Protein AF-R7I5R6-F1 (afdb_monomer)

Mean predicted aligned error: 18.73 Å

Foldseek 3Di:
DPDDVPVVVVVVVVVVPPPDPPPPPPPPPPDPDDDDDPVRVVVVVVVVVVVPPDPDPVVVVVVLVVCVVVVNDDDDPVNVVVVVVCVVPVVPD

pLDDT: mean 72.15, std 14.44, range [45.59, 91.62]

Secondary structure (DSSP, 8-state):
---SHHHHHHHHHHTTS--------------------HHHHHHHHHHHHHHHS-SS-HHHHHHHHHHHHTT-----HHHHHHHHHHHHHTT--

Solvent-accessible surface area (backbone atoms only — not comparable to full-atom values): 6126 Å² total; per-residue (Å²): 143,85,88,71,76,72,62,59,61,58,50,62,69,62,68,74,76,70,82,71,84,78,76,75,74,75,77,70,72,81,68,87,78,85,77,76,53,71,68,58,51,53,50,51,51,52,53,48,54,63,66,70,46,67,93,70,55,61,70,60,52,52,54,50,51,50,29,52,75,71,66,66,63,77,82,53,74,65,59,51,52,50,50,51,50,46,61,69,62,54,76,78,114

Radius of gyration: 39.97 Å; Cα contacts (8 Å, |Δi|>4): 6; chains: 1; bounding box: 68×42×104 Å

Structure (mmCIF, N/CA/C/O backbone):
data_AF-R7I5R6-F1
#
_entry.id   AF-R7I5R6-F1
#
loop_
_atom_site.group_PDB
_atom_site.id
_atom_site.type_symbol
_atom_site.label_atom_id
_atom_site.label_alt_id
_atom_site.label_comp_id
_atom_site.label_asym_id
_atom_site.label_entity_id
_atom_site.label_seq_id
_atom_site.pdbx_PDB_ins_code
_atom_site.Cartn_x
_atom_site.Cartn_y
_atom_site.Cartn_z
_atom_site.occupancy
_atom_site.B_iso_or_equiv
_atom_site.auth_seq_id
_atom_site.auth_comp_id
_atom_site.auth_asym_id
_atom_site.auth_atom_id
_atom_site.pdbx_PDB_model_num
ATOM 1 N N . MET A 1 1 ? 52.226 20.207 -87.031 1.00 49.75 1 MET A N 1
ATOM 2 C CA . MET A 1 1 ? 52.068 19.532 -85.727 1.00 49.75 1 MET A CA 1
ATOM 3 C C . MET A 1 1 ? 53.233 19.909 -84.834 1.00 49.75 1 MET A C 1
ATOM 5 O O . MET A 1 1 ? 54.354 19.489 -85.072 1.00 49.75 1 MET A O 1
ATOM 9 N N . ARG A 1 2 ? 52.981 20.794 -83.877 1.00 56.44 2 ARG A N 1
ATOM 10 C CA . ARG A 1 2 ? 53.854 21.137 -82.749 1.00 56.44 2 ARG A CA 1
ATOM 11 C C . ARG A 1 2 ? 52.898 21.151 -81.555 1.00 56.44 2 ARG A C 1
ATOM 13 O O . ARG A 1 2 ? 51.797 21.654 -81.745 1.00 56.44 2 ARG A O 1
ATOM 20 N N . ILE A 1 3 ? 53.323 20.649 -80.394 1.00 56.56 3 ILE A N 1
ATOM 21 C CA . ILE A 1 3 ? 52.536 20.448 -79.153 1.00 56.56 3 ILE A CA 1
ATOM 22 C C . ILE A 1 3 ? 51.971 19.018 -79.008 1.00 56.56 3 ILE A C 1
ATOM 24 O O . ILE A 1 3 ? 50.770 18.825 -79.025 1.00 56.56 3 ILE A O 1
ATOM 28 N N . ASP A 1 4 ? 52.840 18.024 -78.798 1.00 59.19 4 ASP A N 1
ATOM 29 C CA . ASP A 1 4 ? 52.437 16.744 -78.170 1.00 59.19 4 ASP A CA 1
ATOM 30 C C . ASP A 1 4 ? 53.359 16.335 -76.999 1.00 59.19 4 ASP A C 1
ATOM 32 O O . ASP A 1 4 ? 52.995 15.512 -76.166 1.00 59.19 4 ASP A O 1
ATOM 36 N N . ALA A 1 5 ? 54.533 16.961 -76.847 1.00 57.66 5 ALA A N 1
ATOM 37 C CA . ALA A 1 5 ? 55.490 16.606 -75.793 1.00 57.66 5 ALA A CA 1
ATOM 38 C C . ALA A 1 5 ? 55.165 17.200 -74.405 1.00 57.66 5 ALA A C 1
ATOM 40 O O . ALA A 1 5 ? 55.675 16.718 -73.397 1.00 57.66 5 ALA A O 1
ATOM 41 N N . TYR A 1 6 ? 54.319 18.234 -74.325 1.00 54.41 6 TYR A N 1
ATOM 42 C CA . TYR A 1 6 ? 54.061 18.939 -73.059 1.00 54.41 6 TYR A CA 1
ATOM 43 C C . TYR A 1 6 ? 52.951 18.299 -72.207 1.00 54.41 6 TYR A C 1
ATOM 45 O O . TYR A 1 6 ? 52.901 18.510 -70.997 1.00 54.41 6 TYR A O 1
ATOM 53 N N . ASN A 1 7 ? 52.096 17.463 -72.806 1.00 57.78 7 ASN A N 1
ATOM 54 C CA . ASN A 1 7 ? 51.027 16.766 -72.081 1.00 57.78 7 ASN A CA 1
ATOM 55 C C . ASN A 1 7 ? 51.505 15.483 -71.384 1.00 57.78 7 ASN A C 1
ATOM 57 O O . ASN A 1 7 ? 50.916 15.084 -70.379 1.00 57.78 7 ASN A O 1
ATOM 61 N N . ALA A 1 8 ? 52.599 14.873 -71.854 1.00 59.97 8 ALA A N 1
ATOM 62 C CA . ALA A 1 8 ? 53.150 13.658 -71.251 1.00 59.97 8 ALA A CA 1
ATOM 63 C C . ALA A 1 8 ? 53.715 13.906 -69.840 1.00 59.97 8 ALA A C 1
ATOM 65 O O . ALA A 1 8 ? 53.586 13.061 -68.957 1.00 59.97 8 ALA A O 1
ATOM 66 N N . VAL A 1 9 ? 54.286 15.089 -69.591 1.00 56.91 9 VAL A N 1
ATOM 67 C CA . VAL A 1 9 ? 54.909 15.414 -68.296 1.00 56.91 9 VAL A CA 1
ATOM 68 C C . VAL A 1 9 ? 53.858 15.712 -67.218 1.00 56.91 9 VAL A C 1
ATOM 70 O O . VAL A 1 9 ? 54.043 15.342 -66.060 1.00 56.91 9 VAL A O 1
ATOM 73 N N . ASN A 1 10 ? 52.706 16.282 -67.589 1.00 57.28 10 ASN A N 1
ATOM 74 C CA . ASN A 1 10 ? 51.614 16.535 -66.642 1.00 57.28 10 ASN A CA 1
ATOM 75 C C . ASN A 1 1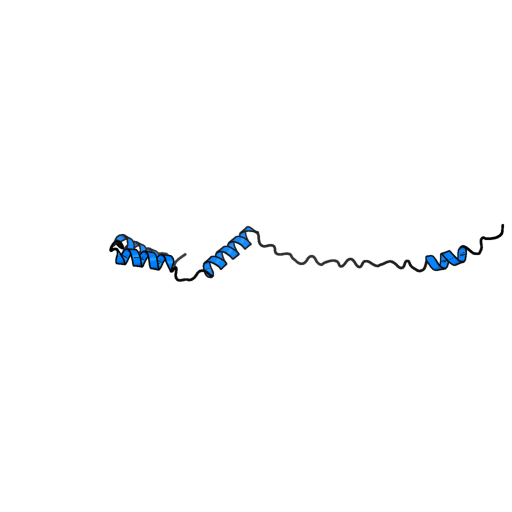0 ? 50.872 15.259 -66.210 1.00 57.28 10 ASN A C 1
ATOM 77 O O . ASN A 1 10 ? 50.331 15.220 -65.106 1.00 57.28 10 ASN A O 1
ATOM 81 N N . GLN A 1 11 ? 50.863 14.203 -67.031 1.00 58.44 11 GLN A N 1
ATOM 82 C CA . GLN A 1 11 ? 50.256 12.922 -66.648 1.00 58.44 11 GLN A CA 1
ATOM 83 C C . GLN A 1 11 ? 51.095 12.160 -65.616 1.00 58.44 11 GLN A C 1
ATOM 85 O O . GLN A 1 11 ? 50.525 11.555 -64.713 1.00 58.44 11 GLN A O 1
ATOM 90 N N . VAL A 1 12 ? 52.429 12.245 -65.675 1.00 58.91 12 VAL A N 1
ATOM 91 C CA . VAL A 1 12 ? 53.326 11.582 -64.704 1.00 58.91 12 VAL A CA 1
ATOM 92 C C . VAL A 1 12 ? 53.179 12.173 -63.293 1.00 58.91 12 VAL A C 1
ATOM 94 O O . VAL A 1 12 ? 53.247 11.449 -62.297 1.00 58.91 12 VAL A O 1
ATOM 97 N N . TYR A 1 13 ? 52.905 13.477 -63.192 1.00 54.22 13 TYR A N 1
ATOM 98 C CA . TYR A 1 13 ? 52.683 14.144 -61.904 1.00 54.22 13 TYR A CA 1
ATOM 99 C C . TYR A 1 13 ? 51.291 13.896 -61.300 1.00 54.22 13 TYR A C 1
ATOM 101 O O . TYR A 1 13 ? 51.139 14.001 -60.083 1.00 54.22 13 TYR A O 1
ATOM 109 N N . GLN A 1 14 ? 50.277 13.553 -62.104 1.00 55.00 14 GLN A N 1
ATOM 110 C CA . GLN A 1 14 ? 48.924 13.279 -61.596 1.00 55.00 14 GLN A CA 1
ATOM 111 C C . GLN A 1 14 ? 48.683 11.804 -61.244 1.00 55.00 14 GLN A C 1
ATOM 113 O O . GLN A 1 14 ? 47.881 11.514 -60.357 1.00 55.00 14 GLN A O 1
ATOM 118 N N . THR A 1 15 ? 49.398 10.861 -61.864 1.00 52.16 15 THR A N 1
ATOM 119 C CA . THR A 1 15 ? 49.193 9.415 -61.642 1.00 52.16 15 THR A CA 1
ATOM 120 C C . THR A 1 15 ? 49.885 8.860 -60.395 1.00 52.16 15 THR A C 1
ATOM 122 O O . THR A 1 15 ? 49.606 7.737 -59.986 1.00 52.16 15 THR A O 1
ATOM 125 N N . THR A 1 16 ? 50.732 9.645 -59.726 1.00 52.00 16 THR A N 1
ATOM 126 C CA . THR A 1 16 ? 51.490 9.218 -58.534 1.00 52.00 16 THR A CA 1
ATOM 127 C C . THR A 1 16 ? 50.822 9.566 -57.194 1.00 52.00 16 THR A C 1
ATOM 129 O O . THR A 1 16 ? 51.380 9.271 -56.139 1.00 52.00 16 THR A O 1
ATOM 132 N N . LYS A 1 17 ? 49.599 10.124 -57.192 1.00 52.03 17 LYS A N 1
ATOM 133 C CA . LYS A 1 17 ? 48.819 10.430 -55.968 1.00 52.03 17 LYS A CA 1
ATOM 134 C C . LYS A 1 17 ? 47.501 9.653 -55.836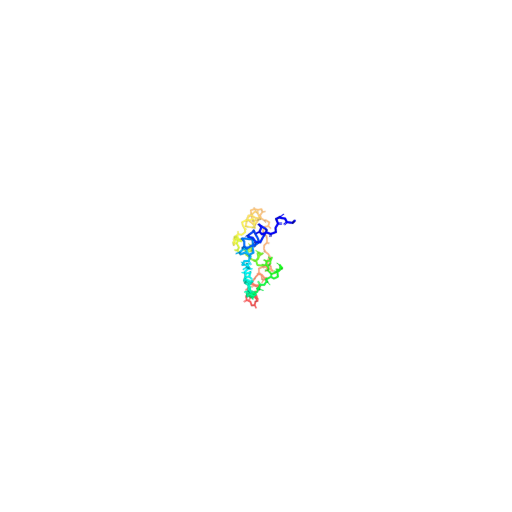 1.00 52.03 17 LYS A C 1
ATOM 136 O O . LYS A 1 17 ? 46.534 10.157 -55.271 1.00 52.03 17 LYS A O 1
ATOM 141 N N . GLN A 1 18 ? 47.456 8.407 -56.300 1.00 53.59 18 GLN A N 1
ATOM 142 C CA . GLN A 1 18 ? 46.368 7.474 -55.971 1.00 53.59 18 GLN A CA 1
ATOM 143 C C . GLN A 1 18 ? 46.908 6.150 -55.423 1.00 53.59 18 GLN A C 1
ATOM 145 O O . GLN A 1 18 ? 46.607 5.064 -55.908 1.00 53.59 18 GLN A O 1
ATOM 150 N N . THR A 1 19 ? 47.681 6.218 -54.342 1.00 48.66 19 THR A N 1
ATOM 151 C CA . THR A 1 19 ? 47.883 5.056 -53.472 1.00 48.66 19 THR A CA 1
ATOM 152 C C . THR A 1 19 ? 46.690 4.941 -52.528 1.00 48.66 19 THR A C 1
ATOM 154 O O . THR A 1 19 ? 46.669 5.516 -51.443 1.00 48.66 19 THR A O 1
ATOM 157 N N . GLN A 1 20 ? 45.657 4.274 -53.046 1.00 51.81 20 GLN A N 1
ATOM 158 C CA . GLN A 1 20 ? 44.737 3.370 -52.352 1.00 51.81 20 GLN A CA 1
ATOM 159 C C . GLN A 1 20 ? 44.684 3.556 -50.826 1.00 51.81 20 GLN A C 1
ATOM 161 O O . GLN A 1 20 ? 45.526 3.037 -50.092 1.00 51.81 20 GLN A O 1
ATOM 166 N N . LYS A 1 21 ? 43.649 4.250 -50.333 1.00 49.34 21 LYS A N 1
ATOM 167 C CA . LYS A 1 21 ? 43.234 4.093 -48.936 1.00 49.34 21 LYS A CA 1
ATOM 168 C C . LYS A 1 21 ? 42.820 2.636 -48.762 1.00 49.34 21 LYS A C 1
ATOM 170 O O . LYS A 1 21 ? 41.732 2.251 -49.179 1.00 49.34 21 LYS A O 1
ATOM 175 N N . ILE A 1 22 ? 43.689 1.837 -48.153 1.00 53.38 22 ILE A N 1
ATOM 176 C CA . ILE A 1 22 ? 43.292 0.550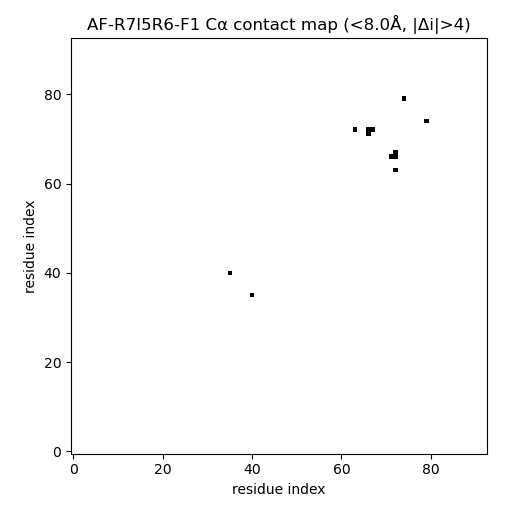 -47.597 1.00 53.38 22 ILE A CA 1
ATOM 177 C C . ILE A 1 22 ? 42.355 0.905 -46.446 1.00 53.38 22 ILE A C 1
ATOM 179 O O . ILE A 1 22 ? 42.791 1.245 -45.347 1.00 53.38 22 ILE A O 1
ATOM 183 N N . ASN A 1 23 ? 41.054 0.920 -46.730 1.00 51.09 23 ASN A N 1
ATOM 184 C CA . ASN A 1 23 ? 40.052 0.833 -45.688 1.00 51.09 23 ASN A CA 1
ATOM 185 C C . ASN A 1 23 ? 40.237 -0.557 -45.095 1.00 51.09 23 ASN A C 1
ATOM 187 O O . ASN A 1 23 ? 39.705 -1.540 -45.605 1.00 51.09 23 ASN A O 1
ATOM 191 N N . THR A 1 24 ? 41.063 -0.653 -44.059 1.00 53.12 24 THR A N 1
ATOM 192 C CA . THR A 1 24 ? 41.037 -1.800 -43.170 1.00 53.12 24 THR A CA 1
ATOM 193 C C . THR A 1 24 ? 39.655 -1.759 -42.544 1.00 53.12 24 THR A C 1
ATOM 195 O O . THR A 1 24 ? 39.424 -1.040 -41.571 1.00 53.12 24 THR A O 1
ATOM 198 N N . GLU A 1 25 ? 38.701 -2.453 -43.160 1.00 54.62 25 GLU A N 1
ATOM 199 C CA . GLU A 1 25 ? 37.456 -2.803 -42.507 1.00 54.62 25 GLU A CA 1
ATOM 200 C C . GLU A 1 25 ? 37.882 -3.531 -41.239 1.00 54.62 25 GLU A C 1
ATOM 202 O O . GLU A 1 25 ? 38.310 -4.687 -41.266 1.00 54.62 25 GLU A O 1
ATOM 207 N N . LYS A 1 26 ? 37.861 -2.808 -40.113 1.00 54.00 26 LYS A N 1
ATOM 208 C CA . LYS A 1 26 ? 37.843 -3.430 -38.801 1.00 54.00 26 LYS A CA 1
ATOM 209 C C . LYS A 1 26 ? 36.689 -4.415 -38.898 1.00 54.00 26 LYS A C 1
ATOM 211 O O . LYS A 1 26 ? 35.533 -4.000 -38.883 1.00 54.00 26 LYS A O 1
ATOM 216 N N . LYS A 1 27 ? 37.000 -5.707 -39.026 1.00 56.12 27 LYS A N 1
ATOM 217 C CA . LYS A 1 27 ? 36.085 -6.758 -38.611 1.00 56.12 27 LYS A CA 1
ATOM 218 C C . LYS A 1 27 ? 35.818 -6.449 -37.149 1.00 56.12 27 LYS A C 1
ATOM 220 O O . LYS A 1 27 ? 36.629 -6.772 -36.286 1.00 56.12 27 LYS A O 1
ATOM 225 N N . ILE A 1 28 ? 34.743 -5.708 -36.904 1.00 61.91 28 ILE A N 1
ATOM 226 C CA . ILE A 1 28 ? 34.130 -5.599 -35.597 1.00 61.91 28 ILE A CA 1
ATOM 227 C C . ILE A 1 28 ? 33.801 -7.052 -35.291 1.00 61.91 28 ILE A C 1
ATOM 229 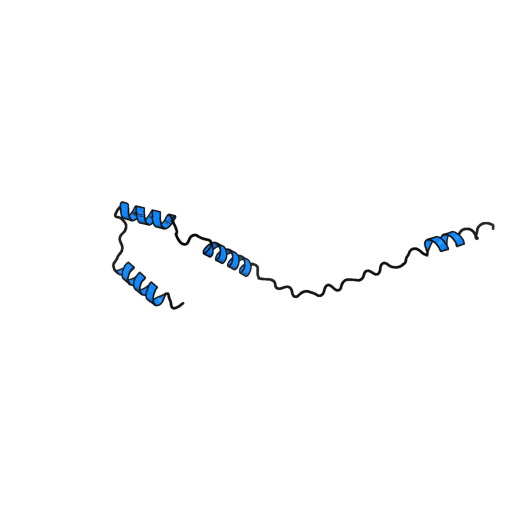O O . ILE A 1 28 ? 32.914 -7.632 -35.922 1.00 61.91 28 ILE A O 1
ATOM 233 N N . ALA A 1 29 ? 34.617 -7.683 -34.445 1.00 63.72 29 ALA A N 1
ATOM 234 C CA . ALA A 1 29 ? 34.204 -8.906 -33.790 1.00 63.72 29 ALA A CA 1
ATOM 235 C C . ALA A 1 29 ? 32.817 -8.576 -33.243 1.00 63.72 29 ALA A C 1
ATOM 237 O O . ALA A 1 29 ? 32.662 -7.569 -32.553 1.00 63.72 29 ALA A O 1
ATOM 238 N N . LYS A 1 30 ? 31.786 -9.291 -33.705 1.00 64.50 30 LYS A N 1
ATOM 239 C CA . LYS A 1 30 ? 30.456 -9.128 -33.132 1.00 64.50 30 LYS A CA 1
ATOM 240 C C . LYS A 1 30 ? 30.612 -9.542 -31.680 1.00 64.50 30 LYS A C 1
ATOM 242 O O . LYS A 1 30 ? 30.663 -10.732 -31.399 1.00 64.50 30 LYS A O 1
ATOM 247 N N . ASP A 1 31 ? 30.781 -8.556 -30.813 1.00 65.88 31 ASP A N 1
ATOM 248 C CA . ASP A 1 31 ? 30.722 -8.763 -29.383 1.00 65.88 31 ASP A CA 1
ATOM 249 C C . ASP A 1 31 ? 29.348 -9.365 -29.092 1.00 65.88 31 ASP A C 1
ATOM 251 O O . ASP A 1 31 ? 28.329 -8.903 -29.627 1.00 65.88 31 ASP A O 1
ATOM 255 N N . ASP A 1 32 ? 29.321 -10.428 -28.295 1.00 66.38 32 ASP A N 1
ATOM 256 C CA . ASP A 1 32 ? 28.079 -11.071 -27.893 1.00 66.38 32 ASP A CA 1
ATOM 257 C C . ASP A 1 32 ? 27.197 -10.039 -27.177 1.00 66.38 32 ASP A C 1
ATOM 259 O O . ASP A 1 32 ? 27.488 -9.579 -26.071 1.00 66.38 32 ASP A O 1
ATOM 263 N N . LYS A 1 33 ? 26.113 -9.622 -27.840 1.00 67.19 33 LYS A N 1
ATOM 264 C CA . LYS A 1 33 ? 25.189 -8.616 -27.314 1.00 67.19 33 LYS A CA 1
ATOM 265 C C . LYS A 1 33 ? 24.107 -9.312 -26.501 1.00 67.19 33 LYS A C 1
ATOM 267 O O . LYS A 1 33 ? 23.174 -9.888 -27.054 1.00 67.19 33 LYS A O 1
ATOM 272 N N . PHE A 1 34 ? 24.213 -9.228 -25.181 1.00 70.31 34 PHE A N 1
ATOM 273 C CA . PHE A 1 34 ? 23.139 -9.627 -24.278 1.00 70.31 34 PHE A CA 1
ATOM 274 C C . PHE A 1 34 ? 22.102 -8.499 -24.179 1.00 70.31 34 PHE A C 1
ATOM 276 O O . PHE A 1 34 ? 22.381 -7.422 -23.647 1.00 70.31 34 PHE A O 1
ATOM 283 N N . GLU A 1 35 ? 20.903 -8.723 -24.716 1.00 71.44 35 GLU A N 1
ATOM 284 C CA . GLU A 1 35 ? 19.780 -7.788 -24.608 1.00 71.44 35 GLU A CA 1
ATOM 285 C C . GLU A 1 35 ? 18.758 -8.298 -23.591 1.00 71.44 35 GLU A C 1
ATOM 287 O O . GLU A 1 35 ? 18.113 -9.324 -23.794 1.00 71.44 35 GLU A O 1
ATOM 292 N N . ILE A 1 36 ? 18.578 -7.558 -22.496 1.00 77.12 36 ILE A N 1
ATOM 293 C CA . ILE A 1 36 ? 17.461 -7.782 -21.572 1.00 77.12 36 ILE A CA 1
ATOM 294 C C . ILE A 1 36 ? 16.189 -7.267 -22.248 1.00 77.12 36 ILE A C 1
ATOM 296 O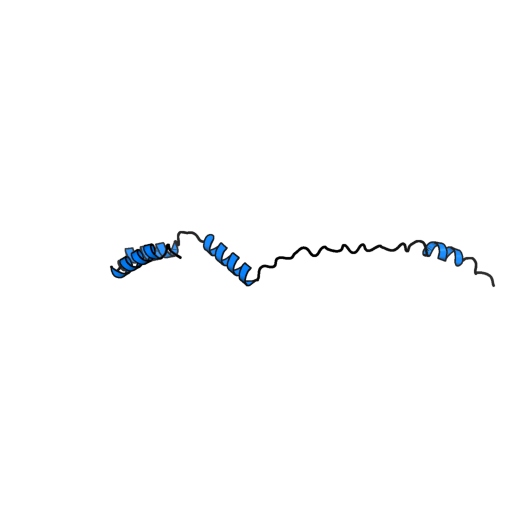 O . ILE A 1 36 ? 16.177 -6.133 -22.745 1.00 77.12 36 ILE A O 1
ATOM 300 N N . SER A 1 37 ? 15.124 -8.077 -22.240 1.00 82.56 37 SER A N 1
ATOM 301 C CA . SER A 1 37 ? 13.815 -7.669 -22.754 1.00 82.56 37 SER A CA 1
ATOM 302 C C . SER A 1 37 ? 13.358 -6.367 -22.093 1.00 82.56 37 SER A C 1
ATOM 304 O O . SER A 1 37 ? 13.664 -6.101 -20.929 1.00 82.56 37 SER A O 1
ATOM 306 N N . GLN A 1 38 ? 12.592 -5.553 -22.820 1.00 76.00 38 GLN A N 1
ATOM 307 C CA . GLN A 1 38 ? 12.063 -4.305 -22.266 1.00 76.00 38 GLN A CA 1
ATOM 308 C C . GLN A 1 38 ? 11.274 -4.562 -20.970 1.00 76.00 38 GLN A C 1
ATOM 310 O O . GLN A 1 38 ? 11.518 -3.917 -19.958 1.00 76.00 38 GLN A O 1
ATOM 315 N N . THR A 1 39 ? 10.469 -5.625 -20.958 1.00 74.81 39 THR A N 1
ATOM 316 C CA . THR A 1 39 ? 9.732 -6.091 -19.777 1.00 74.81 39 THR A CA 1
ATOM 317 C C . THR A 1 39 ? 10.630 -6.453 -18.590 1.00 74.81 39 THR A C 1
ATOM 319 O O . THR A 1 39 ? 10.280 -6.171 -17.447 1.00 74.81 39 THR A O 1
ATOM 322 N N . GLY A 1 40 ? 11.801 -7.054 -18.828 1.00 80.75 40 GLY A N 1
ATOM 323 C CA . GLY A 1 40 ? 12.760 -7.391 -17.775 1.00 80.75 40 GLY A CA 1
ATOM 324 C C . GLY A 1 40 ? 13.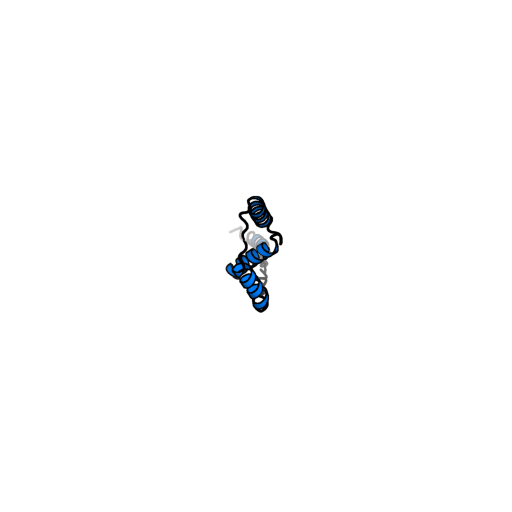413 -6.151 -17.163 1.00 80.75 40 GLY A C 1
ATOM 325 O O . GLY A 1 40 ? 13.628 -6.104 -15.951 1.00 80.75 40 GLY A O 1
ATOM 326 N N . LYS A 1 41 ? 13.672 -5.123 -17.982 1.00 82.31 41 LYS A N 1
ATOM 327 C CA . LYS A 1 41 ? 14.161 -3.821 -17.504 1.00 82.31 41 LYS A CA 1
ATOM 328 C C . LYS A 1 41 ? 13.110 -3.126 -16.649 1.00 82.31 41 LYS A C 1
ATOM 330 O O . LYS A 1 41 ? 13.430 -2.685 -15.549 1.00 82.31 41 LYS A O 1
ATOM 335 N N . ASP A 1 42 ? 11.867 -3.094 -17.115 1.00 81.75 42 ASP A N 1
ATOM 336 C CA . ASP A 1 42 ? 10.763 -2.452 -16.399 1.00 81.75 42 ASP A CA 1
ATOM 337 C C . ASP A 1 42 ? 10.523 -3.131 -15.040 1.00 81.75 42 ASP A C 1
ATOM 339 O O . ASP A 1 42 ? 10.376 -2.464 -14.015 1.00 81.75 42 ASP A O 1
ATOM 343 N N . LEU A 1 43 ? 10.594 -4.466 -14.998 1.00 81.69 43 LEU A N 1
ATOM 344 C CA . LEU A 1 43 ? 10.490 -5.240 -13.761 1.00 81.69 43 LEU A CA 1
ATOM 345 C C . LEU A 1 43 ? 11.653 -4.948 -12.801 1.00 81.69 43 LEU A C 1
ATOM 347 O O . LEU A 1 43 ? 11.427 -4.788 -11.602 1.00 81.69 43 LEU A O 1
ATOM 351 N N . ALA A 1 44 ? 12.889 -4.850 -13.299 1.00 81.44 44 ALA A N 1
ATOM 352 C CA . ALA A 1 44 ? 14.047 -4.511 -12.471 1.00 81.44 44 ALA A CA 1
ATOM 353 C C . ALA A 1 44 ? 13.933 -3.100 -11.870 1.00 81.44 44 ALA A C 1
ATOM 355 O O . ALA A 1 44 ? 14.241 -2.907 -10.694 1.00 81.44 44 ALA A O 1
ATOM 356 N N . VAL A 1 45 ? 13.439 -2.133 -12.648 1.00 82.62 45 VAL A N 1
ATOM 357 C CA . VAL A 1 45 ? 13.174 -0.766 -12.178 1.00 82.62 45 VAL A CA 1
ATOM 358 C C . VAL A 1 45 ? 12.076 -0.761 -11.116 1.00 82.62 45 VAL A C 1
ATOM 360 O O . VAL A 1 45 ? 12.263 -0.162 -10.062 1.00 82.62 45 VAL A O 1
ATOM 363 N N . ALA A 1 46 ? 10.972 -1.478 -11.338 1.00 76.44 46 ALA A N 1
ATOM 364 C CA . ALA A 1 46 ? 9.886 -1.583 -10.364 1.00 76.44 46 ALA A CA 1
ATOM 365 C C . ALA A 1 46 ? 10.341 -2.243 -9.052 1.00 76.44 46 ALA A C 1
ATOM 367 O O . ALA A 1 46 ? 10.011 -1.759 -7.970 1.00 76.44 46 ALA A O 1
ATOM 368 N N . LYS A 1 47 ? 11.147 -3.311 -9.130 1.00 78.50 47 LYS A N 1
ATOM 369 C CA . LYS A 1 47 ? 11.742 -3.952 -7.946 1.00 78.50 47 LYS A CA 1
ATOM 370 C C . LYS A 1 47 ? 12.665 -3.006 -7.194 1.00 78.50 47 LYS A C 1
ATOM 372 O O . LYS A 1 47 ? 12.582 -2.931 -5.975 1.00 78.50 47 LYS A O 1
ATOM 377 N N . LYS A 1 48 ? 13.510 -2.266 -7.914 1.00 77.00 48 LYS A N 1
ATOM 378 C CA . LYS A 1 48 ? 14.410 -1.279 -7.317 1.00 77.00 48 LYS A CA 1
ATOM 379 C C . LYS A 1 48 ? 13.627 -0.172 -6.609 1.00 77.00 48 LYS A C 1
ATOM 381 O O . LYS A 1 48 ? 13.911 0.105 -5.453 1.00 77.00 48 LYS A O 1
ATOM 386 N N . ALA A 1 49 ? 12.590 0.368 -7.245 1.00 72.88 49 ALA A N 1
ATOM 387 C CA . ALA A 1 49 ? 11.716 1.370 -6.637 1.00 72.88 49 ALA A CA 1
ATOM 388 C C . ALA A 1 49 ? 10.988 0.838 -5.387 1.00 72.88 49 ALA A C 1
ATOM 390 O O . ALA A 1 49 ? 10.840 1.558 -4.404 1.00 72.88 49 ALA A O 1
ATOM 391 N N . LEU A 1 50 ? 10.576 -0.435 -5.392 1.00 74.25 50 LEU A N 1
ATOM 392 C CA . LEU A 1 50 ? 9.973 -1.079 -4.223 1.00 74.25 50 LEU A CA 1
ATOM 393 C C . LEU A 1 50 ? 10.980 -1.308 -3.088 1.00 74.25 50 LEU A C 1
ATOM 395 O O . LEU A 1 50 ? 10.582 -1.301 -1.934 1.00 74.25 50 LEU A O 1
ATOM 399 N N . SER A 1 51 ? 12.262 -1.519 -3.384 1.00 69.69 51 SER A N 1
ATOM 400 C CA . SER A 1 51 ? 13.310 -1.631 -2.357 1.00 69.69 51 SER A CA 1
ATOM 401 C C . SER A 1 51 ? 13.796 -0.274 -1.841 1.00 69.69 51 SER A C 1
ATOM 403 O O . SER A 1 51 ? 14.279 -0.192 -0.719 1.00 69.69 51 SER A O 1
ATOM 405 N N . GLU A 1 52 ? 13.694 0.779 -2.654 1.00 71.00 52 GLU A N 1
ATOM 406 C CA . GLU A 1 52 ? 14.060 2.154 -2.288 1.00 71.00 52 GLU A CA 1
ATOM 407 C C . GLU A 1 52 ? 12.960 2.876 -1.504 1.00 71.00 52 GLU A C 1
ATOM 409 O O . GLU A 1 52 ? 13.227 3.898 -0.870 1.00 71.00 52 GLU A O 1
ATOM 414 N N . THR A 1 53 ? 11.726 2.362 -1.523 1.00 70.62 53 THR A N 1
ATOM 415 C CA . THR A 1 53 ? 10.679 2.885 -0.646 1.00 70.62 53 THR A CA 1
ATOM 416 C C . THR A 1 53 ? 11.087 2.686 0.811 1.00 70.62 53 THR A C 1
ATOM 418 O O . THR A 1 53 ? 11.612 1.640 1.190 1.00 70.62 53 THR A O 1
ATOM 421 N N . SER A 1 54 ? 10.824 3.693 1.644 1.00 69.44 54 SER A N 1
ATOM 422 C CA . SER A 1 54 ? 11.030 3.571 3.085 1.00 69.44 54 SER A CA 1
ATOM 423 C C . SER A 1 54 ? 10.261 2.362 3.622 1.00 69.44 54 SER A C 1
ATOM 425 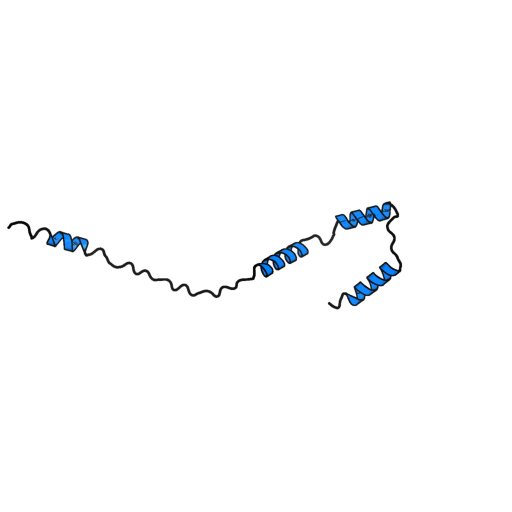O O . SER A 1 54 ? 9.084 2.175 3.294 1.00 69.44 54 SER A O 1
ATOM 427 N N . ASP A 1 55 ? 10.924 1.572 4.466 1.00 68.25 55 ASP A N 1
ATOM 428 C CA . ASP A 1 55 ? 10.332 0.438 5.186 1.00 68.25 55 ASP A CA 1
ATOM 429 C C . ASP A 1 55 ? 9.105 0.892 6.006 1.00 68.25 55 ASP A C 1
ATOM 431 O O . ASP A 1 55 ? 8.068 0.227 6.096 1.00 68.25 55 ASP A O 1
ATOM 435 N N . ILE A 1 56 ? 9.167 2.127 6.514 1.00 77.06 56 ILE A N 1
ATOM 436 C CA . ILE A 1 56 ? 8.068 2.758 7.235 1.00 77.06 56 ILE A CA 1
ATOM 437 C C . ILE A 1 56 ? 7.199 3.558 6.262 1.00 77.06 56 ILE A C 1
ATOM 439 O O . ILE A 1 56 ? 7.588 4.605 5.744 1.00 77.06 56 ILE A O 1
ATOM 443 N N . ARG A 1 57 ? 5.954 3.105 6.087 1.00 84.25 57 ARG A N 1
ATOM 444 C CA . ARG A 1 57 ? 4.904 3.849 5.377 1.00 84.25 57 ARG A CA 1
ATOM 445 C C . ARG A 1 57 ? 4.220 4.835 6.317 1.00 84.25 57 ARG A C 1
ATOM 447 O O . ARG A 1 57 ? 3.203 4.507 6.931 1.00 84.25 57 ARG A O 1
ATOM 454 N N . GLU A 1 58 ? 4.777 6.038 6.415 1.00 83.50 58 GLU A N 1
ATOM 455 C CA . GLU A 1 58 ? 4.303 7.098 7.317 1.00 83.50 58 GLU A CA 1
ATOM 456 C C . GLU A 1 58 ? 2.813 7.425 7.142 1.00 83.50 58 GLU A C 1
ATOM 458 O O . GLU A 1 58 ? 2.098 7.553 8.133 1.00 83.50 58 GLU A O 1
ATOM 463 N N . GLU A 1 59 ? 2.316 7.456 5.902 1.00 84.12 59 GLU A N 1
ATOM 464 C CA . GLU A 1 59 ? 0.896 7.672 5.588 1.00 84.12 59 GLU A CA 1
ATOM 465 C C . GLU A 1 59 ? -0.012 6.650 6.295 1.00 84.12 59 GLU A C 1
ATOM 467 O O . GLU A 1 59 ? -0.999 7.008 6.941 1.00 84.12 59 GLU A O 1
ATOM 472 N N . ARG A 1 60 ? 0.352 5.362 6.235 1.00 86.62 60 ARG A N 1
ATOM 473 C CA . ARG A 1 60 ? -0.412 4.288 6.884 1.00 86.62 60 ARG A CA 1
ATOM 474 C C . ARG A 1 60 ? -0.366 4.399 8.399 1.00 86.62 60 ARG A C 1
ATOM 476 O O . ARG A 1 60 ? -1.372 4.148 9.057 1.00 86.62 60 ARG A O 1
ATOM 483 N N . VAL A 1 61 ? 0.791 4.755 8.949 1.00 87.44 61 VAL A N 1
ATOM 484 C CA . VAL A 1 61 ? 0.954 4.949 10.394 1.00 87.44 61 VAL A CA 1
ATOM 485 C C . VAL A 1 61 ? 0.087 6.114 10.868 1.00 87.44 61 VAL A C 1
ATOM 487 O O . VAL A 1 61 ? -0.598 5.983 11.880 1.00 87.44 61 VAL A O 1
ATOM 490 N N . ALA A 1 62 ? 0.065 7.225 10.132 1.00 89.56 62 ALA A N 1
ATOM 491 C CA . ALA A 1 62 ? -0.778 8.376 10.441 1.00 89.56 62 ALA A CA 1
ATOM 492 C C . ALA A 1 62 ? -2.275 8.028 10.376 1.00 89.56 62 ALA A C 1
ATOM 494 O O . ALA A 1 62 ? -3.023 8.382 11.286 1.00 89.56 62 ALA A O 1
ATOM 495 N N . ALA A 1 63 ? -2.703 7.277 9.356 1.00 88.12 63 ALA A N 1
ATOM 496 C CA . ALA A 1 63 ? -4.088 6.826 9.230 1.00 88.12 63 ALA A CA 1
ATOM 497 C C . ALA A 1 63 ? -4.524 5.934 10.405 1.00 88.12 63 ALA A C 1
ATOM 499 O O . ALA A 1 63 ? -5.597 6.141 10.968 1.00 88.12 63 ALA A O 1
ATOM 500 N N . ILE A 1 64 ? -3.678 4.984 10.818 1.00 89.50 64 ILE A N 1
ATOM 501 C CA . ILE A 1 64 ? -3.961 4.111 11.968 1.00 89.50 64 ILE A CA 1
ATOM 502 C C . ILE A 1 64 ? -4.006 4.924 13.265 1.00 89.50 64 ILE A C 1
ATOM 504 O O . ILE A 1 64 ? -4.939 4.764 14.045 1.00 89.50 64 ILE A O 1
ATOM 508 N N . LYS A 1 65 ? -3.050 5.838 13.485 1.00 89.06 65 LYS A N 1
ATOM 509 C CA . LYS A 1 65 ? -3.053 6.726 14.661 1.00 89.06 65 LYS A CA 1
ATOM 510 C C . LYS A 1 65 ? -4.352 7.520 14.761 1.00 89.06 65 LYS A C 1
ATOM 512 O O . LYS A 1 65 ? -4.963 7.543 15.822 1.00 89.06 65 LYS A O 1
ATOM 517 N N . LYS A 1 66 ? -4.818 8.082 13.646 1.00 90.94 66 LYS A N 1
ATOM 518 C CA . LYS A 1 66 ? -6.092 8.801 13.587 1.00 90.94 66 LYS A CA 1
ATOM 519 C C . LYS A 1 66 ? -7.283 7.903 13.947 1.00 90.94 66 LYS A C 1
ATOM 521 O O . LYS A 1 66 ? -8.114 8.297 14.753 1.00 90.94 66 LYS A O 1
ATOM 526 N N . GLN A 1 67 ? -7.342 6.679 13.420 1.00 89.38 67 GLN A N 1
ATOM 527 C CA . GLN A 1 67 ? -8.395 5.716 13.781 1.00 89.38 67 GLN A CA 1
ATOM 528 C C . GLN A 1 67 ? -8.359 5.331 15.267 1.00 89.38 67 GLN A C 1
ATOM 530 O O . GLN A 1 67 ? -9.402 5.086 15.873 1.00 89.38 67 GLN A O 1
ATOM 535 N N . MET A 1 68 ? -7.167 5.265 15.866 1.00 89.38 68 MET A N 1
ATOM 536 C CA . MET A 1 68 ? -7.008 5.014 17.299 1.00 89.38 68 MET A CA 1
ATOM 537 C C . MET A 1 68 ? -7.493 6.204 18.136 1.00 89.38 68 MET A C 1
ATOM 539 O O . MET A 1 68 ? -8.210 5.991 19.109 1.00 89.38 68 MET A O 1
ATOM 543 N N . GLU A 1 69 ? -7.154 7.438 17.746 1.00 90.19 69 GLU A N 1
ATOM 544 C CA . GLU A 1 69 ? -7.629 8.671 18.398 1.00 90.19 69 GLU A CA 1
ATOM 545 C C . GLU A 1 69 ? -9.154 8.825 18.306 1.00 90.19 69 GLU A C 1
ATOM 547 O O . GLU A 1 69 ? -9.804 9.192 19.281 1.00 90.19 69 GLU A O 1
ATOM 552 N N . GLU A 1 70 ? -9.740 8.483 17.158 1.00 91.62 70 GLU A N 1
ATOM 553 C CA . GLU A 1 70 ? -11.190 8.498 16.932 1.00 91.62 70 GLU A CA 1
AT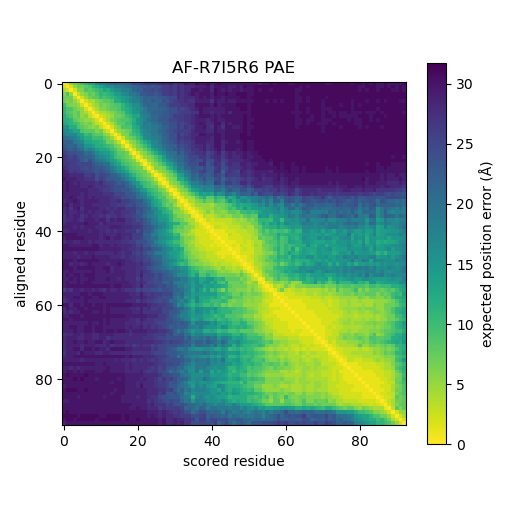OM 554 C C . GLU A 1 70 ? -11.919 7.316 17.603 1.00 91.62 70 GLU A C 1
ATOM 556 O O . GLU A 1 70 ? -13.149 7.256 17.584 1.00 91.62 70 GLU A O 1
ATOM 561 N N . GLY A 1 71 ? -11.188 6.350 18.177 1.00 87.31 71 GLY A N 1
ATOM 562 C CA . GLY A 1 71 ? -11.753 5.136 18.778 1.00 87.31 71 GLY A CA 1
ATOM 563 C C . GLY A 1 71 ? -12.408 4.179 17.771 1.00 87.31 71 GLY A C 1
ATOM 564 O O . GLY A 1 71 ? -13.145 3.269 18.157 1.00 87.31 71 GLY A O 1
ATOM 565 N N . THR A 1 72 ? -12.163 4.376 16.474 1.00 87.94 72 THR A N 1
ATOM 566 C CA . THR A 1 72 ? -12.710 3.566 15.375 1.00 87.94 72 THR A CA 1
ATOM 567 C C . THR A 1 72 ? -11.801 2.399 14.993 1.00 87.94 72 THR A C 1
ATOM 569 O O . THR A 1 72 ? -12.225 1.507 14.258 1.00 87.94 72 THR A O 1
ATOM 572 N N . TYR A 1 73 ? -10.580 2.354 15.531 1.00 87.31 73 TYR A N 1
ATOM 573 C CA . TYR A 1 73 ? -9.671 1.225 15.376 1.00 87.31 73 TYR A CA 1
ATOM 574 C C . TYR A 1 73 ? -10.164 0.007 16.175 1.00 87.31 73 TYR A C 1
ATOM 576 O O . TYR A 1 73 ? -9.946 -0.100 17.383 1.00 87.31 73 TYR A O 1
ATOM 584 N N . LYS A 1 74 ? -10.848 -0.917 15.493 1.00 86.38 74 LYS A N 1
ATOM 585 C CA . LYS A 1 74 ? -11.340 -2.179 16.059 1.00 86.38 74 LYS A CA 1
ATOM 586 C C . LYS A 1 74 ? -10.618 -3.345 15.404 1.00 86.38 74 LYS A C 1
ATOM 588 O O . LYS A 1 74 ? -10.713 -3.521 14.195 1.00 86.38 74 LYS A O 1
ATOM 593 N N . VAL A 1 75 ? -9.926 -4.137 16.214 1.00 87.19 75 VAL A N 1
ATOM 594 C CA . VAL A 1 75 ? -9.286 -5.383 15.782 1.00 87.19 75 VAL A CA 1
ATOM 595 C C . VAL A 1 75 ? -10.140 -6.537 16.291 1.00 87.19 75 VAL A C 1
ATOM 597 O O . VAL A 1 75 ? -10.387 -6.622 17.496 1.00 87.19 75 VAL A O 1
ATOM 600 N N . SER A 1 76 ? -10.626 -7.387 15.387 1.00 90.31 76 SER A N 1
ATOM 601 C CA . SER A 1 76 ? -11.392 -8.579 15.762 1.00 90.31 76 SER A CA 1
ATOM 602 C C . SER A 1 76 ? -10.469 -9.732 16.172 1.00 90.31 76 SER A C 1
ATOM 604 O O . SER A 1 76 ? -9.277 -9.736 15.859 1.00 90.31 76 SER A O 1
ATOM 606 N N . ALA A 1 77 ? -11.004 -10.719 16.895 1.00 88.25 77 ALA A N 1
ATOM 607 C CA . ALA A 1 77 ? -10.229 -11.904 17.267 1.00 88.25 77 ALA A CA 1
ATOM 608 C C . ALA A 1 77 ? -9.849 -12.729 16.024 1.00 88.25 77 ALA A C 1
ATOM 610 O O . ALA A 1 77 ? -8.765 -13.312 15.966 1.00 88.25 77 ALA A O 1
ATOM 611 N N . GLU A 1 78 ? -10.720 -12.718 15.016 1.00 89.31 78 GLU A N 1
ATOM 612 C CA . GLU A 1 78 ? -10.523 -13.325 13.708 1.00 89.31 78 GLU A CA 1
ATOM 613 C C . GLU A 1 78 ? -9.341 -12.683 12.970 1.00 89.31 78 GLU A C 1
ATOM 615 O O . GLU A 1 78 ? -8.457 -13.408 12.514 1.00 89.31 78 GLU A O 1
ATOM 620 N N . ASP A 1 79 ? -9.256 -11.345 12.941 1.00 87.81 79 ASP A N 1
ATOM 621 C CA . ASP A 1 79 ? -8.138 -10.625 12.309 1.00 87.81 79 ASP A CA 1
ATOM 622 C C . ASP A 1 79 ? -6.795 -11.002 12.948 1.00 87.81 79 ASP A C 1
ATOM 624 O O . ASP A 1 79 ? -5.787 -11.186 12.261 1.00 87.81 79 ASP A O 1
ATOM 628 N N . VAL A 1 80 ? -6.767 -11.132 14.279 1.00 87.38 80 VAL A N 1
ATOM 629 C CA . VAL A 1 80 ? -5.556 -11.528 15.012 1.00 87.38 80 VAL A CA 1
ATOM 630 C C . VAL A 1 80 ? -5.164 -12.960 14.665 1.00 87.38 80 VAL A C 1
ATOM 632 O O . VAL A 1 80 ? -4.001 -13.212 14.343 1.00 87.38 80 VAL A O 1
ATOM 635 N N . ALA A 1 81 ? -6.117 -13.893 14.694 1.00 89.44 81 ALA A N 1
ATOM 636 C CA . ALA A 1 81 ? -5.871 -15.292 14.361 1.00 89.44 81 ALA A CA 1
ATOM 637 C C . ALA A 1 81 ? -5.377 -15.456 12.915 1.00 89.44 81 ALA A C 1
ATOM 639 O O . ALA A 1 81 ? -4.418 -16.192 12.671 1.00 89.44 81 ALA A O 1
ATOM 640 N N . GLU A 1 82 ? -5.966 -14.722 11.968 1.00 88.50 82 GLU A N 1
ATOM 641 C CA . GLU A 1 82 ? -5.544 -14.727 10.569 1.00 88.50 82 GLU A CA 1
ATOM 642 C C . GLU A 1 82 ? -4.119 -14.185 10.406 1.00 88.50 82 GLU A C 1
ATOM 644 O O . GLU A 1 82 ? -3.321 -14.762 9.665 1.00 88.50 82 GLU A O 1
ATOM 649 N N . LYS A 1 83 ? -3.755 -13.101 11.107 1.00 88.94 83 LYS A N 1
ATOM 650 C CA . LYS A 1 83 ? -2.386 -12.561 11.057 1.00 88.94 83 LYS A CA 1
ATOM 651 C C . LYS A 1 83 ? -1.364 -13.503 11.677 1.00 88.94 83 LYS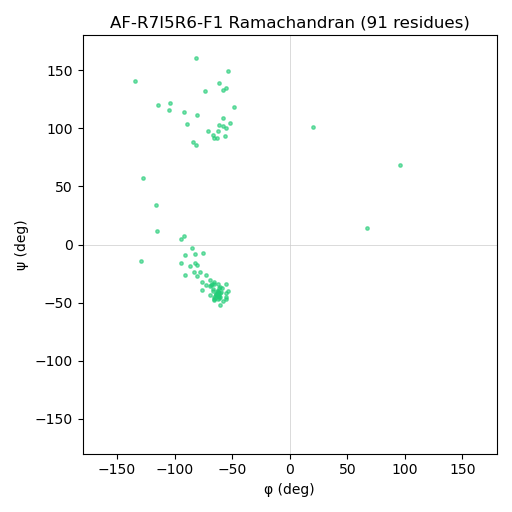 A C 1
ATOM 653 O O . LYS A 1 83 ? -0.279 -13.641 11.112 1.00 88.94 83 LYS A O 1
ATOM 658 N N . ILE A 1 84 ? -1.705 -14.177 12.775 1.00 88.50 84 ILE A N 1
ATOM 659 C CA . ILE A 1 84 ? -0.848 -15.208 13.374 1.00 88.50 84 ILE A CA 1
ATOM 660 C C . ILE A 1 84 ? -0.632 -16.339 12.368 1.00 88.50 84 ILE A C 1
ATOM 662 O O . ILE A 1 84 ? 0.516 -16.647 12.049 1.00 88.50 84 ILE A O 1
ATOM 666 N N . LEU A 1 85 ? -1.708 -16.890 11.798 1.00 88.19 85 LEU A N 1
ATOM 667 C CA . LEU A 1 85 ? -1.608 -17.962 10.811 1.00 88.19 85 LEU A CA 1
ATOM 668 C C . LEU A 1 85 ? -0.772 -17.533 9.600 1.00 88.19 85 LEU A C 1
ATOM 670 O O . LEU A 1 85 ? 0.182 -18.224 9.265 1.00 88.19 85 LEU A O 1
ATOM 674 N N . ASN A 1 86 ? -1.045 -16.361 9.019 1.00 87.06 86 ASN A N 1
ATOM 675 C CA . ASN A 1 86 ? -0.270 -15.823 7.897 1.00 87.06 86 ASN A CA 1
ATOM 676 C C . ASN A 1 86 ? 1.208 -15.605 8.238 1.00 87.06 86 ASN A C 1
ATOM 678 O O . ASN A 1 86 ? 2.058 -15.830 7.387 1.00 87.06 86 ASN A O 1
ATOM 682 N N . SER A 1 87 ? 1.552 -15.181 9.457 1.00 83.25 87 SER A N 1
ATOM 683 C CA . SER A 1 87 ? 2.963 -15.053 9.852 1.00 83.25 87 SER A CA 1
ATOM 684 C C . SER A 1 87 ? 3.666 -16.410 9.970 1.00 83.25 87 SER A C 1
ATOM 686 O O . SER A 1 87 ? 4.836 -16.533 9.608 1.00 83.25 87 SER A O 1
ATOM 688 N N . MET A 1 88 ? 2.941 -17.442 10.412 1.00 81.81 88 MET A N 1
ATOM 689 C CA . MET A 1 88 ? 3.457 -18.806 10.540 1.00 81.81 88 MET A CA 1
ATOM 690 C C . MET A 1 88 ? 3.560 -19.520 9.186 1.00 81.81 88 MET A C 1
ATOM 692 O O . MET A 1 88 ? 4.527 -20.237 8.947 1.00 81.81 88 MET A O 1
ATOM 696 N N . THR A 1 89 ? 2.591 -19.322 8.288 1.00 78.94 89 THR A N 1
ATOM 697 C CA . THR A 1 89 ? 2.534 -19.980 6.970 1.00 78.94 89 THR A CA 1
ATOM 698 C C . THR A 1 89 ? 3.144 -19.149 5.844 1.00 78.94 89 THR A C 1
ATOM 700 O O . THR A 1 89 ? 3.411 -19.678 4.776 1.00 78.94 89 THR A O 1
ATOM 703 N N . GLY A 1 90 ? 3.362 -17.850 6.042 1.00 60.69 90 GLY A N 1
ATOM 704 C CA . GLY A 1 90 ? 3.915 -16.929 5.043 1.00 60.69 90 GLY A CA 1
ATOM 705 C C . GLY A 1 90 ? 5.442 -16.905 4.980 1.00 60.69 90 GLY A C 1
ATOM 706 O O . GLY A 1 90 ? 5.991 -16.214 4.135 1.00 60.69 90 GLY A O 1
ATOM 707 N N . SER A 1 91 ? 6.132 -17.658 5.846 1.00 52.09 91 SER A N 1
ATOM 708 C CA . SER A 1 91 ? 7.598 -17.818 5.812 1.00 52.09 91 SER A CA 1
ATOM 709 C C . SER A 1 91 ? 8.062 -19.025 4.974 1.00 52.09 91 SER A C 1
ATOM 711 O O . SER A 1 91 ? 9.242 -19.367 4.998 1.00 52.09 91 SER A O 1
ATOM 713 N N . ILE A 1 92 ? 7.145 -19.697 4.265 1.00 52.44 92 ILE A N 1
ATOM 714 C CA . ILE A 1 92 ? 7.418 -20.894 3.441 1.00 52.44 92 ILE A CA 1
ATOM 715 C C . ILE A 1 92 ? 7.192 -20.684 1.932 1.00 52.44 92 ILE A C 1
ATOM 717 O O . ILE A 1 92 ? 7.257 -21.656 1.182 1.00 52.44 92 ILE A O 1
ATOM 721 N N . PHE A 1 93 ? 7.016 -19.441 1.468 1.00 45.59 93 PHE A N 1
ATOM 722 C CA . PHE A 1 93 ? 7.087 -19.080 0.044 1.00 45.59 93 PHE A CA 1
ATOM 723 C C . PHE A 1 93 ? 7.838 -17.768 -0.169 1.00 45.59 93 PHE A C 1
ATOM 725 O O . PHE A 1 93 ? 7.548 -16.803 0.571 1.00 45.59 93 PHE A O 1
#

Sequence (93 aa):
MRIDAYNAVNQVYQTTKQTQKINTEKKIAKDDKFEISQTGKDLAVAKKALSETSDIREERVAAIKKQMEEGTYKVSAEDVAEKILNSMTGSIF